Protein AF-A0AAD5BX86-F1 (afdb_monomer_lite)

Secondary structure (DSSP, 8-state):
---EEEEE-TTT--EEEEEE-HHHHHHHHHTT-----EEEEEEETTTTEEEEEETT-S--EEE------SPPSS-HIIIII---------

InterPro domains:
  IPR007788 Glutaminyl-peptide cyclotransferase [PF05096] (2-65)
  IPR007788 Glutaminyl-peptide cyclotransferase [PTHR31270] (2-72)

Organism: Ambrosia artemisiifolia (NCBI:txid4212)

Sequence (90 aa):
MSDCIVRISPSDGTVTGWVLLNELSKGLIRDGYIIDVLNGIAWDADNDRIFVTGKLWPKLYEIKLHPRKKPLPHPIERMCLQGPANPRVM

pLDDT: mean 90.12, std 15.1, range [39.0, 98.62]

Radius of gyration: 14.79 Å; chains: 1; bounding box: 38×36×31 Å

Structure (mmCIF, N/CA/C/O backbone):
data_AF-A0AAD5BX86-F1
#
_entry.id   AF-A0AAD5BX86-F1
#
loop_
_atom_site.group_PDB
_atom_site.id
_atom_site.type_symbol
_atom_site.label_atom_id
_atom_site.label_alt_id
_atom_site.label_comp_id
_atom_site.label_asym_id
_atom_site.label_entity_id
_atom_site.label_seq_id
_atom_site.pdbx_PDB_ins_code
_atom_site.Cartn_x
_atom_site.Cartn_y
_atom_site.Cartn_z
_atom_site.occupancy
_atom_site.B_iso_or_equiv
_atom_site.auth_seq_id
_atom_site.auth_comp_id
_atom_site.auth_asym_id
_atom_site.auth_atom_id
_atom_site.pdbx_PDB_model_num
ATOM 1 N N . MET A 1 1 ? 11.832 7.609 -1.144 1.00 58.66 1 MET A N 1
ATOM 2 C CA . MET A 1 1 ? 10.431 7.382 -1.551 1.00 58.66 1 MET A CA 1
ATOM 3 C C . MET A 1 1 ? 9.811 6.463 -0.518 1.00 58.66 1 MET A C 1
ATOM 5 O O . MET A 1 1 ? 10.474 5.505 -0.135 1.00 58.66 1 MET A O 1
ATOM 9 N N . SER A 1 2 ? 8.633 6.800 0.001 1.00 79.44 2 SER A N 1
ATOM 10 C CA . SER A 1 2 ? 7.908 5.961 0.954 1.00 79.44 2 SER A CA 1
ATOM 11 C C . SER A 1 2 ? 6.868 5.124 0.211 1.00 79.44 2 SER A C 1
ATOM 13 O O . SER A 1 2 ? 6.065 5.656 -0.546 1.00 79.44 2 SER A O 1
ATOM 15 N N . ASP A 1 3 ? 6.871 3.813 0.441 1.00 92.44 3 ASP A N 1
ATOM 16 C CA . ASP A 1 3 ? 5.851 2.897 -0.083 1.00 92.44 3 ASP A CA 1
ATOM 17 C C . ASP A 1 3 ? 4.834 2.592 1.020 1.00 92.44 3 ASP A C 1
ATOM 19 O O . ASP A 1 3 ? 4.692 1.454 1.483 1.00 92.44 3 ASP A O 1
ATOM 23 N N . CYS A 1 4 ? 4.187 3.651 1.506 1.00 95.25 4 CYS A N 1
ATOM 24 C CA . CYS A 1 4 ? 3.189 3.576 2.563 1.00 95.25 4 CYS A CA 1
ATOM 25 C C . CYS A 1 4 ? 1.818 4.003 2.042 1.00 95.25 4 CYS A C 1
ATOM 27 O O . CYS A 1 4 ? 1.698 5.003 1.340 1.00 95.25 4 CYS A O 1
ATOM 29 N N . ILE A 1 5 ? 0.777 3.288 2.463 1.00 95.94 5 ILE A N 1
ATOM 30 C CA . ILE A 1 5 ? -0.619 3.700 2.304 1.00 95.94 5 ILE A CA 1
ATOM 31 C C . ILE A 1 5 ? -1.167 4.025 3.691 1.00 95.94 5 ILE A C 1
ATOM 33 O O . ILE A 1 5 ? -0.954 3.276 4.647 1.00 95.94 5 ILE A O 1
ATOM 37 N N . VAL A 1 6 ? -1.887 5.135 3.801 1.00 96.31 6 VAL A N 1
ATOM 38 C CA . VAL A 1 6 ? -2.563 5.542 5.032 1.00 96.31 6 VAL A CA 1
ATOM 39 C C . VAL A 1 6 ? -4.038 5.149 4.971 1.00 96.31 6 VAL A C 1
ATOM 41 O O . VAL A 1 6 ? -4.702 5.335 3.954 1.00 96.31 6 VAL A O 1
ATOM 44 N N . ARG A 1 7 ? -4.558 4.583 6.061 1.00 97.31 7 ARG A N 1
ATOM 45 C CA . ARG A 1 7 ? -5.993 4.344 6.246 1.00 97.31 7 ARG A CA 1
ATOM 46 C C . ARG A 1 7 ? -6.567 5.519 7.018 1.00 97.31 7 ARG A C 1
ATOM 48 O O . ARG A 1 7 ? -6.156 5.768 8.150 1.00 97.31 7 ARG A O 1
ATOM 55 N N . ILE A 1 8 ? -7.510 6.224 6.410 1.00 98.12 8 ILE A N 1
ATOM 56 C CA . ILE A 1 8 ? -8.124 7.424 6.978 1.00 98.12 8 ILE A 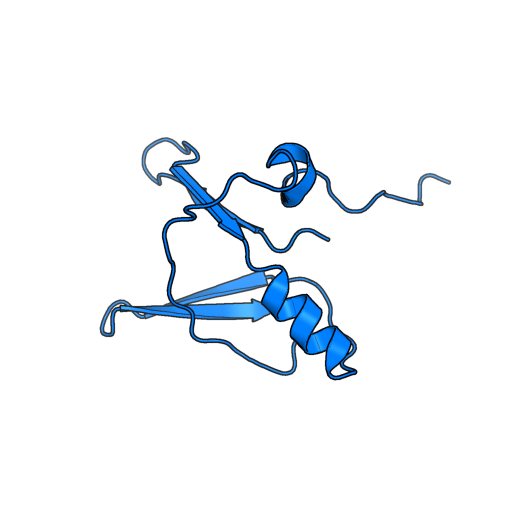CA 1
ATOM 57 C C . ILE A 1 8 ? -9.606 7.147 7.198 1.00 98.12 8 ILE A C 1
ATOM 59 O O . ILE A 1 8 ? -10.274 6.575 6.338 1.00 98.12 8 ILE A O 1
ATOM 63 N N . SER A 1 9 ? -10.098 7.526 8.370 1.00 98.06 9 SER A N 1
ATOM 64 C CA . SER A 1 9 ? -11.520 7.530 8.677 1.00 98.06 9 SER A CA 1
ATOM 65 C C . SER A 1 9 ? -12.225 8.600 7.831 1.00 98.06 9 SER A C 1
ATOM 67 O O . SER A 1 9 ? -11.856 9.774 7.912 1.00 98.06 9 SER A O 1
ATOM 69 N N . PRO A 1 10 ? -13.233 8.238 7.016 1.00 97.62 10 PRO A N 1
ATOM 70 C CA . PRO A 1 10 ? -13.919 9.208 6.167 1.00 97.62 10 PRO A CA 1
ATOM 71 C C . PRO A 1 10 ? -14.805 10.183 6.956 1.00 97.62 10 PRO A C 1
ATOM 73 O O . PRO A 1 10 ? -15.178 11.217 6.413 1.00 97.62 10 PRO A O 1
ATOM 76 N N . SER A 1 11 ? -15.159 9.880 8.212 1.00 98.31 11 SER A N 1
ATOM 77 C CA . SER A 1 11 ? -16.057 10.723 9.011 1.00 98.31 11 SER A CA 1
ATOM 78 C C . SER A 1 11 ? -15.372 11.938 9.634 1.00 98.31 11 SER A C 1
ATOM 80 O O . SER A 1 11 ? -16.019 12.960 9.834 1.00 98.31 11 SER A O 1
ATOM 82 N N . ASP A 1 12 ? -14.088 11.824 9.974 1.00 98.06 12 ASP A N 1
ATOM 83 C CA . ASP A 1 12 ? -13.362 12.818 10.777 1.00 98.06 12 ASP A CA 1
ATOM 84 C C . ASP A 1 12 ? -11.913 13.059 10.319 1.00 98.06 12 ASP A C 1
ATOM 86 O O . ASP A 1 12 ? -11.231 13.921 10.866 1.00 98.06 12 ASP A O 1
ATOM 90 N N . GLY A 1 13 ? -11.421 12.319 9.320 1.00 97.31 13 GLY A N 1
ATOM 91 C CA . GLY A 1 13 ? -10.049 12.452 8.832 1.00 97.31 13 GLY A CA 1
ATOM 92 C C . GLY A 1 13 ? -8.993 11.819 9.742 1.00 97.31 13 GLY A C 1
ATOM 93 O O . GLY A 1 13 ? -7.799 11.936 9.458 1.00 97.31 13 GLY A O 1
ATOM 94 N N . THR A 1 14 ? -9.391 11.117 10.809 1.00 98.00 14 THR A N 1
ATOM 95 C CA . THR A 1 14 ? -8.440 10.465 11.715 1.00 98.00 14 THR A CA 1
ATOM 96 C C . THR A 1 14 ? -7.679 9.358 10.985 1.00 98.00 14 THR A C 1
ATOM 98 O O . THR A 1 14 ? -8.265 8.507 10.309 1.00 98.00 14 THR A O 1
ATOM 101 N N . VAL A 1 15 ? -6.353 9.322 11.142 1.00 96.81 15 VAL A N 1
ATOM 102 C CA . VAL A 1 15 ? -5.535 8.202 10.659 1.00 96.81 15 VAL A CA 1
ATOM 103 C C . VAL A 1 15 ? -5.793 6.978 11.537 1.00 96.81 15 VAL A C 1
ATOM 105 O O . VAL A 1 15 ? -5.476 6.968 12.722 1.00 96.81 15 VAL A O 1
ATOM 108 N N . THR A 1 16 ? -6.343 5.922 10.941 1.00 96.62 16 THR A N 1
ATOM 109 C CA . THR A 1 16 ? -6.703 4.669 11.628 1.00 96.62 16 THR A CA 1
ATOM 110 C C . THR A 1 16 ? -5.654 3.572 11.457 1.00 96.62 16 THR A C 1
ATOM 112 O O . THR A 1 16 ? -5.691 2.556 12.150 1.00 96.62 16 THR A O 1
ATOM 115 N N . GLY A 1 17 ? -4.697 3.753 10.544 1.00 95.31 17 GLY A N 1
ATOM 116 C CA . GLY A 1 17 ? -3.589 2.822 10.385 1.00 95.31 17 GLY A CA 1
ATOM 117 C C . GLY A 1 17 ? -2.694 3.115 9.190 1.00 95.31 17 GLY A C 1
ATOM 118 O O . GLY A 1 17 ? -2.992 3.955 8.343 1.00 95.31 17 GLY A O 1
ATOM 119 N N . TRP A 1 18 ? -1.603 2.359 9.119 1.00 95.88 18 TRP A N 1
ATOM 120 C CA . TRP A 1 18 ? -0.607 2.425 8.055 1.00 95.88 18 TRP A CA 1
ATOM 121 C C . TRP A 1 18 ? -0.400 1.042 7.448 1.00 95.88 18 TRP A C 1
ATOM 123 O O . TRP A 1 18 ? -0.296 0.044 8.165 1.00 95.88 18 TRP A O 1
ATOM 133 N N . VAL A 1 19 ? -0.318 0.988 6.126 1.00 96.00 19 VAL A N 1
ATOM 134 C CA . VAL A 1 19 ? 0.008 -0.207 5.349 1.00 96.00 19 VAL A CA 1
ATOM 135 C C . VAL A 1 19 ? 1.376 0.014 4.714 1.00 96.00 19 VAL A C 1
ATOM 137 O O . VAL A 1 19 ? 1.599 1.020 4.045 1.00 96.00 19 VAL A O 1
ATOM 140 N N . LEU A 1 20 ? 2.297 -0.921 4.943 1.00 95.06 20 LEU A N 1
ATOM 141 C CA . LEU A 1 20 ? 3.679 -0.849 4.468 1.00 95.06 20 LEU A CA 1
ATOM 142 C C . LEU A 1 20 ? 3.863 -1.815 3.295 1.00 95.06 20 LEU A C 1
ATOM 144 O O . LEU A 1 20 ? 3.682 -3.020 3.473 1.00 95.06 20 LEU A O 1
ATOM 148 N N . LEU A 1 21 ? 4.230 -1.300 2.120 1.00 96.00 21 LEU A N 1
ATOM 149 C CA . LEU A 1 21 ? 4.339 -2.066 0.868 1.00 96.00 21 LEU A CA 1
ATOM 150 C C . LEU A 1 21 ? 5.735 -2.000 0.234 1.00 96.00 21 LEU A C 1
ATOM 152 O O . LEU A 1 21 ? 5.923 -2.395 -0.915 1.00 96.00 21 LEU A O 1
ATOM 156 N N . ASN A 1 22 ? 6.736 -1.569 1.000 1.00 92.06 22 ASN A N 1
ATOM 157 C CA . ASN A 1 22 ? 8.115 -1.378 0.545 1.00 92.06 22 ASN A CA 1
ATOM 158 C C . ASN A 1 22 ? 8.793 -2.638 -0.019 1.00 92.06 22 ASN A C 1
ATOM 160 O O . ASN A 1 22 ? 9.854 -2.540 -0.619 1.00 92.06 22 ASN A O 1
ATOM 164 N N . GLU A 1 23 ? 8.256 -3.834 0.218 1.00 93.88 23 GLU A N 1
ATOM 165 C CA . GLU A 1 23 ? 8.821 -5.065 -0.347 1.00 93.88 23 GLU A CA 1
ATOM 166 C C . GLU A 1 23 ? 8.412 -5.286 -1.812 1.00 93.88 23 GLU A C 1
ATOM 168 O O . GLU A 1 23 ? 9.140 -5.954 -2.543 1.00 93.88 23 GLU A O 1
ATOM 173 N N . LEU A 1 24 ? 7.307 -4.686 -2.274 1.00 96.44 24 LEU A N 1
ATOM 174 C CA . LEU A 1 24 ? 6.875 -4.796 -3.671 1.00 96.44 24 LEU A CA 1
ATOM 175 C C . LEU A 1 24 ? 7.828 -4.037 -4.605 1.00 96.44 24 LEU A C 1
ATOM 177 O O . LEU A 1 24 ? 8.366 -4.619 -5.546 1.00 96.44 24 LEU A O 1
ATOM 181 N N . SER A 1 25 ? 8.101 -2.766 -4.298 1.00 94.75 25 SER A N 1
ATOM 182 C CA . SER A 1 25 ? 9.030 -1.917 -5.057 1.00 94.75 25 SER A CA 1
ATOM 183 C C . SER A 1 25 ? 10.460 -2.466 -5.029 1.00 94.75 25 SER A C 1
ATOM 185 O O . SER A 1 25 ? 11.094 -2.591 -6.074 1.00 94.75 25 SER A O 1
ATOM 187 N N . LYS A 1 26 ? 10.956 -2.893 -3.856 1.00 95.38 26 LYS A N 1
ATOM 188 C CA . LYS A 1 26 ? 12.262 -3.563 -3.724 1.00 95.38 26 LYS A CA 1
ATOM 189 C C . LYS A 1 26 ? 12.344 -4.831 -4.564 1.00 95.38 26 LYS A C 1
ATOM 191 O O . LYS A 1 26 ? 13.392 -5.094 -5.146 1.00 95.38 26 LYS A O 1
ATOM 196 N N . GLY A 1 27 ? 11.264 -5.613 -4.620 1.00 97.06 27 GLY A N 1
ATOM 197 C CA . GLY A 1 27 ? 11.176 -6.794 -5.473 1.00 97.06 27 GLY A CA 1
ATOM 198 C C . GLY A 1 27 ? 11.355 -6.442 -6.948 1.00 97.06 27 GLY A C 1
ATOM 199 O O . GLY A 1 27 ? 12.197 -7.033 -7.610 1.00 97.06 27 GLY A O 1
ATOM 200 N N . LEU A 1 28 ? 10.640 -5.425 -7.435 1.00 96.81 28 LEU A N 1
ATOM 201 C CA . LEU A 1 28 ? 10.755 -4.944 -8.816 1.00 96.81 28 LEU A CA 1
ATOM 202 C C . LEU A 1 28 ? 12.157 -4.411 -9.149 1.00 96.81 28 LEU A C 1
ATOM 204 O O . LEU A 1 28 ? 12.705 -4.745 -10.196 1.00 96.81 28 LEU A O 1
ATOM 208 N N . ILE A 1 29 ? 12.760 -3.630 -8.251 1.00 96.31 29 ILE A N 1
ATOM 209 C CA .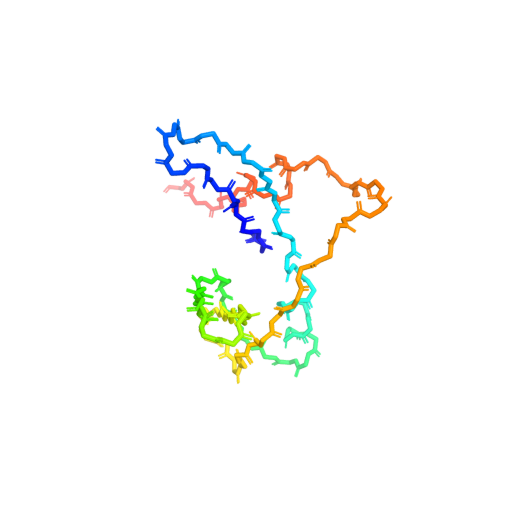 ILE A 1 29 ? 14.129 -3.118 -8.430 1.00 96.31 29 ILE A CA 1
ATOM 210 C C . ILE A 1 29 ? 15.130 -4.277 -8.479 1.00 96.31 29 ILE A C 1
ATOM 212 O O . ILE A 1 29 ? 16.016 -4.297 -9.330 1.00 96.31 29 ILE A O 1
ATOM 216 N N . ARG A 1 30 ? 14.979 -5.268 -7.591 1.00 97.44 30 ARG A N 1
ATOM 217 C CA . ARG A 1 30 ? 15.825 -6.470 -7.571 1.00 97.44 30 ARG A CA 1
ATOM 218 C C . ARG A 1 30 ? 15.680 -7.301 -8.848 1.00 97.44 30 ARG A C 1
ATOM 220 O O . ARG A 1 30 ? 16.666 -7.880 -9.288 1.00 97.44 30 ARG A O 1
ATOM 227 N N . ASP A 1 31 ? 14.492 -7.321 -9.444 1.00 97.69 31 ASP A N 1
ATOM 228 C CA . ASP A 1 31 ? 14.224 -7.966 -10.734 1.00 97.69 31 ASP A CA 1
ATOM 229 C C . ASP A 1 31 ? 14.785 -7.161 -11.935 1.00 97.69 31 ASP A C 1
ATOM 231 O O . ASP A 1 31 ? 14.653 -7.595 -13.077 1.00 97.69 31 ASP A O 1
ATOM 235 N N . GLY A 1 32 ? 15.420 -6.003 -11.705 1.00 97.50 32 GLY A N 1
ATOM 236 C CA . GLY A 1 32 ? 16.086 -5.197 -12.735 1.00 97.50 32 GLY A CA 1
ATOM 237 C C . GLY A 1 32 ? 15.203 -4.145 -13.408 1.00 97.50 32 GLY A C 1
ATOM 238 O O . GLY A 1 32 ? 15.616 -3.550 -14.404 1.00 97.50 32 GLY A O 1
ATOM 239 N N . TYR A 1 33 ? 14.000 -3.890 -12.890 1.00 97.75 33 TYR A N 1
ATOM 240 C CA . TYR A 1 33 ? 13.105 -2.888 -13.464 1.00 97.75 33 TYR A CA 1
ATOM 241 C C . TYR A 1 33 ? 13.441 -1.472 -12.991 1.00 97.75 33 TYR A C 1
ATOM 243 O O . TYR A 1 33 ? 13.664 -1.226 -11.804 1.00 97.75 33 TYR A O 1
ATOM 251 N N . ILE A 1 34 ? 13.390 -0.520 -13.925 1.00 96.56 34 ILE A N 1
ATOM 252 C CA . ILE A 1 34 ? 13.355 0.910 -13.613 1.00 96.56 34 ILE A CA 1
ATOM 253 C C . ILE A 1 34 ? 11.896 1.276 -13.351 1.00 96.56 34 ILE A C 1
ATOM 255 O O . ILE A 1 34 ? 11.064 1.201 -14.252 1.00 96.56 34 ILE A O 1
ATOM 259 N N . ILE A 1 35 ? 11.597 1.651 -12.112 1.00 95.31 35 ILE A N 1
ATOM 260 C CA . ILE A 1 35 ? 10.252 1.999 -11.651 1.00 95.31 35 ILE A CA 1
ATOM 261 C C . ILE A 1 35 ? 10.256 3.378 -10.994 1.00 95.31 35 ILE A C 1
ATOM 263 O O . ILE A 1 35 ? 11.301 3.875 -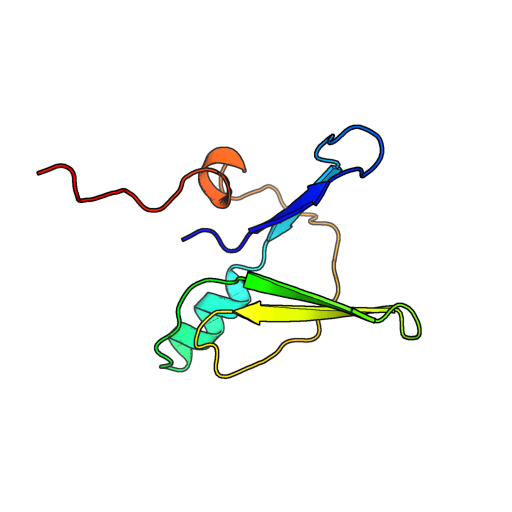10.576 1.00 95.31 35 ILE A O 1
ATOM 267 N N . ASP A 1 36 ? 9.076 3.970 -10.866 1.00 94.56 36 ASP A N 1
ATOM 268 C CA . ASP A 1 36 ? 8.837 5.165 -10.062 1.00 94.56 36 ASP A CA 1
ATOM 269 C C . ASP A 1 36 ? 7.935 4.782 -8.859 1.00 94.56 36 ASP A C 1
ATOM 271 O O . ASP A 1 36 ? 7.855 3.613 -8.461 1.00 94.56 36 ASP A O 1
ATOM 275 N N . VAL A 1 37 ? 7.298 5.753 -8.214 1.00 93.94 37 VAL A N 1
ATOM 276 C CA . VAL A 1 37 ? 6.572 5.589 -6.945 1.00 93.94 37 VAL A CA 1
ATOM 277 C C . VAL A 1 37 ? 5.336 4.689 -7.016 1.00 93.94 37 VAL A C 1
ATOM 279 O O . VAL A 1 37 ? 4.632 4.635 -8.028 1.00 93.94 37 VAL A O 1
ATOM 282 N N . LEU A 1 38 ? 4.998 4.071 -5.879 1.00 95.75 38 LEU A N 1
ATOM 283 C CA . LEU A 1 38 ? 3.658 3.543 -5.608 1.00 95.75 38 LEU A CA 1
ATOM 284 C C . LEU A 1 38 ? 2.605 4.659 -5.734 1.00 95.75 38 LEU A C 1
ATOM 286 O O . LEU A 1 38 ? 2.833 5.776 -5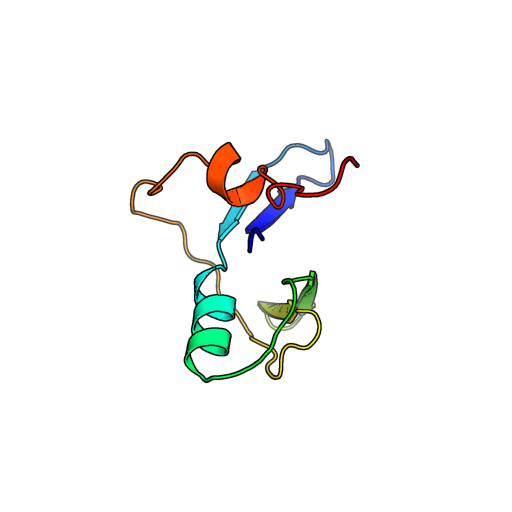.271 1.00 95.75 38 LEU A O 1
ATOM 290 N N . ASN A 1 39 ? 1.453 4.377 -6.355 1.00 94.44 39 ASN A N 1
ATOM 291 C CA . ASN A 1 39 ? 0.391 5.387 -6.514 1.00 94.44 39 ASN A CA 1
ATOM 292 C C . ASN A 1 39 ? -1.016 4.805 -6.743 1.00 94.44 39 ASN A C 1
ATOM 294 O O . ASN A 1 39 ? -1.997 5.368 -6.272 1.00 94.44 39 ASN A O 1
ATOM 298 N N . GLY A 1 40 ? -1.142 3.710 -7.494 1.00 96.88 40 GLY A N 1
ATOM 299 C CA . GLY A 1 40 ? -2.449 3.151 -7.846 1.00 96.88 40 GLY A CA 1
ATOM 300 C C . GLY A 1 40 ? -2.976 2.224 -6.757 1.00 96.88 40 GLY A C 1
ATOM 301 O O . GLY A 1 40 ? -2.276 1.284 -6.384 1.00 96.88 40 GLY A O 1
ATOM 302 N N . ILE A 1 41 ? -4.202 2.465 -6.281 1.00 98.31 41 ILE A N 1
ATOM 303 C CA . ILE A 1 41 ? -4.927 1.607 -5.333 1.00 98.31 41 ILE A CA 1
ATOM 304 C C . ILE A 1 41 ? -6.352 1.430 -5.858 1.00 98.31 41 ILE A C 1
ATOM 306 O O . ILE A 1 41 ? -7.016 2.419 -6.166 1.00 98.31 41 ILE A O 1
ATOM 310 N N . ALA A 1 42 ? -6.826 0.191 -5.941 1.00 98.44 42 ALA A N 1
ATOM 311 C CA . ALA A 1 42 ? -8.204 -0.126 -6.297 1.00 98.44 42 ALA A CA 1
ATOM 312 C C . ALA A 1 42 ? -8.788 -1.160 -5.331 1.00 98.44 42 ALA A C 1
ATOM 314 O O . ALA A 1 42 ? -8.078 -2.039 -4.837 1.00 98.44 42 ALA A O 1
ATOM 315 N N . TRP A 1 43 ? -10.089 -1.040 -5.076 1.00 98.12 43 TRP A N 1
ATOM 316 C CA . TRP A 1 43 ? -10.861 -1.963 -4.254 1.00 98.12 43 TRP A CA 1
ATOM 317 C C . TRP A 1 43 ? -11.942 -2.625 -5.101 1.00 98.12 43 TRP A C 1
ATOM 319 O O . TRP A 1 43 ? -12.743 -1.936 -5.729 1.00 98.12 43 TRP A O 1
ATOM 329 N N . ASP A 1 44 ? -11.954 -3.950 -5.102 1.00 98.25 44 ASP A N 1
ATOM 330 C CA . ASP A 1 44 ? -13.010 -4.785 -5.662 1.00 98.25 44 ASP A CA 1
ATOM 331 C C . ASP A 1 44 ? -13.861 -5.307 -4.501 1.00 98.25 44 ASP A C 1
ATOM 333 O O . ASP A 1 44 ? -13.480 -6.249 -3.802 1.00 98.25 44 ASP A O 1
ATOM 337 N N . ALA A 1 45 ? -14.991 -4.636 -4.274 1.00 97.50 45 ALA A N 1
ATOM 338 C CA . ALA A 1 45 ? -15.886 -4.918 -3.157 1.00 97.50 45 ALA A CA 1
ATOM 339 C C . ALA A 1 45 ? -16.610 -6.261 -3.296 1.00 97.50 45 ALA A C 1
ATOM 341 O O . ALA A 1 45 ? -16.880 -6.903 -2.283 1.00 97.50 45 ALA A O 1
ATOM 342 N N . ASP A 1 46 ? -16.891 -6.690 -4.526 1.00 98.06 46 ASP A N 1
ATOM 343 C CA . ASP A 1 46 ? -17.662 -7.906 -4.786 1.00 98.06 46 ASP A CA 1
ATOM 344 C C . ASP A 1 46 ? -16.861 -9.164 -4.425 1.00 98.06 46 ASP A C 1
ATOM 346 O O . ASP A 1 46 ? -17.434 -10.174 -4.019 1.00 98.06 46 ASP A O 1
ATOM 350 N N . ASN A 1 47 ? -15.529 -9.093 -4.539 1.00 97.69 47 ASN A N 1
ATOM 351 C CA . ASN A 1 47 ? -14.633 -10.226 -4.297 1.00 97.69 47 ASN A CA 1
ATOM 352 C C . ASN A 1 47 ? -13.685 -10.034 -3.099 1.00 97.69 47 ASN A C 1
ATOM 354 O O . ASN A 1 47 ? -12.836 -10.894 -2.869 1.00 97.69 47 ASN A O 1
ATOM 358 N N . ASP A 1 48 ? -13.806 -8.936 -2.347 1.00 96.06 48 ASP A N 1
ATOM 359 C CA . ASP A 1 48 ? -12.947 -8.605 -1.197 1.00 96.06 48 ASP A CA 1
ATOM 360 C C . ASP A 1 48 ? -11.446 -8.483 -1.570 1.00 96.06 48 ASP A C 1
ATOM 362 O O . ASP A 1 48 ? -10.563 -8.964 -0.854 1.00 96.06 48 ASP A O 1
ATOM 366 N N . ARG A 1 49 ? -11.126 -7.851 -2.716 1.00 98.38 49 ARG A N 1
ATOM 367 C CA . ARG A 1 49 ? -9.746 -7.773 -3.251 1.00 98.38 49 ARG A CA 1
ATOM 368 C C . ARG A 1 49 ? -9.203 -6.352 -3.334 1.00 98.38 49 ARG A C 1
ATOM 370 O O . ARG A 1 49 ? -9.834 -5.453 -3.885 1.00 98.38 49 ARG A O 1
ATOM 377 N N . ILE A 1 50 ? -7.972 -6.166 -2.855 1.00 98.38 50 ILE A N 1
ATOM 378 C CA . ILE A 1 50 ? -7.224 -4.910 -2.991 1.00 98.38 50 ILE A CA 1
ATOM 379 C C . ILE A 1 50 ? -6.176 -5.082 -4.083 1.00 98.38 50 ILE A C 1
ATOM 381 O O . ILE A 1 50 ? -5.352 -5.994 -4.010 1.00 98.38 50 ILE A O 1
ATOM 385 N N . PHE A 1 51 ? -6.146 -4.155 -5.035 1.00 98.62 51 PHE A N 1
ATOM 386 C CA . PHE A 1 51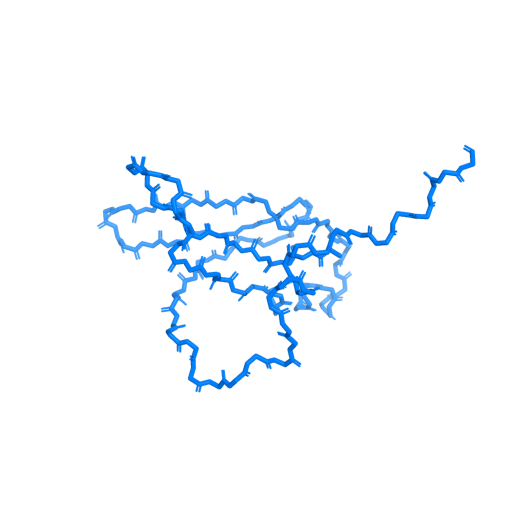 ? -5.103 -4.081 -6.049 1.00 98.62 51 PHE A CA 1
ATOM 387 C C . PHE A 1 51 ? -4.224 -2.854 -5.845 1.00 98.62 51 PHE A C 1
ATOM 389 O O . PHE A 1 51 ? -4.722 -1.763 -5.563 1.00 98.62 51 PHE A O 1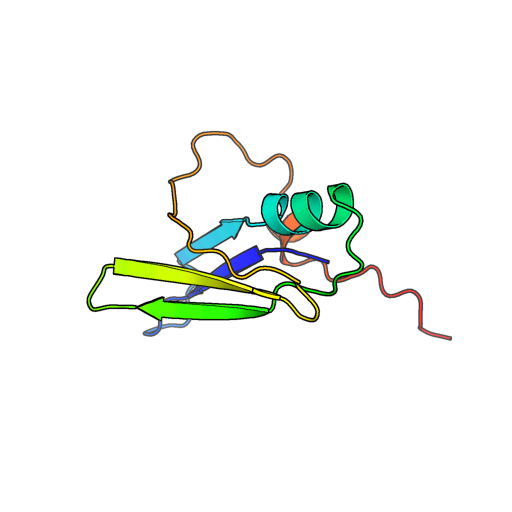
ATOM 396 N N . VAL A 1 52 ? -2.914 -3.025 -6.017 1.00 98.50 52 VAL A N 1
ATOM 397 C CA . VAL A 1 52 ? -1.931 -1.942 -5.942 1.00 98.50 52 VAL A CA 1
ATOM 398 C C . VAL A 1 52 ? -0.951 -1.979 -7.111 1.00 98.50 52 VAL A C 1
ATOM 400 O O . VAL A 1 52 ? -0.581 -3.039 -7.623 1.00 98.50 52 VAL A O 1
ATOM 403 N N . THR A 1 53 ? -0.509 -0.797 -7.529 1.00 98.25 53 THR A N 1
ATOM 404 C CA . THR A 1 53 ? 0.540 -0.610 -8.537 1.00 98.25 53 THR A CA 1
ATOM 405 C C . THR A 1 53 ? 1.234 0.748 -8.350 1.00 98.25 53 THR A C 1
ATOM 407 O O . THR A 1 53 ? 0.956 1.497 -7.405 1.00 98.25 53 THR A O 1
ATOM 410 N N . GLY A 1 54 ? 2.141 1.093 -9.256 1.00 97.19 54 GLY A N 1
ATOM 411 C CA . GLY A 1 54 ? 2.892 2.338 -9.229 1.00 97.19 54 GLY A CA 1
ATOM 412 C C . GLY A 1 54 ? 3.184 2.885 -10.619 1.00 97.19 54 GLY A C 1
ATOM 413 O O . GLY A 1 54 ? 2.889 2.274 -11.647 1.00 97.19 54 GLY A O 1
ATOM 414 N N . LYS A 1 55 ? 3.763 4.080 -10.646 1.00 96.69 55 LYS A N 1
ATOM 415 C CA . LYS A 1 55 ? 4.189 4.739 -11.877 1.00 96.69 55 LYS A CA 1
ATOM 416 C C . LYS A 1 55 ? 5.324 3.933 -12.506 1.00 96.69 55 LYS A C 1
ATOM 418 O O . LYS A 1 55 ? 6.311 3.630 -11.843 1.00 96.69 55 LYS A O 1
ATOM 423 N N . LEU A 1 56 ? 5.169 3.579 -13.782 1.00 96.94 56 LEU A N 1
ATOM 424 C CA . LEU A 1 56 ? 6.115 2.743 -14.535 1.00 96.94 56 LEU A CA 1
ATOM 425 C C . LEU A 1 56 ? 6.335 1.338 -13.946 1.00 96.94 56 LEU A C 1
ATOM 427 O O . LEU A 1 56 ? 7.312 0.673 -14.282 1.00 96.94 56 LEU A O 1
ATOM 431 N N . TRP A 1 57 ? 5.443 0.856 -13.076 1.00 97.56 57 TRP A N 1
ATOM 432 C CA . TRP A 1 57 ? 5.546 -0.516 -12.591 1.00 97.56 57 TRP A CA 1
ATOM 433 C C . TRP A 1 57 ? 5.159 -1.488 -13.715 1.00 97.56 57 TRP A C 1
ATOM 435 O O . TRP A 1 57 ? 4.107 -1.321 -14.330 1.00 97.56 57 TRP A O 1
ATOM 445 N N . PRO A 1 58 ? 5.947 -2.547 -13.959 1.00 97.94 58 PRO A N 1
ATOM 446 C CA . PRO A 1 58 ? 5.629 -3.565 -14.964 1.00 97.94 58 PRO A CA 1
ATOM 447 C C . PRO A 1 58 ? 4.600 -4.592 -14.463 1.00 97.94 58 PRO A C 1
ATOM 449 O O . PRO A 1 58 ? 4.254 -5.523 -15.185 1.00 97.94 58 PRO A O 1
ATOM 452 N N . LYS A 1 59 ? 4.164 -4.480 -13.200 1.00 97.62 59 LYS A N 1
ATOM 453 C CA . LYS A 1 59 ? 3.277 -5.432 -12.526 1.00 97.62 59 LYS A CA 1
ATOM 454 C C . LYS A 1 59 ? 2.162 -4.695 -11.774 1.00 97.62 59 LYS A C 1
ATOM 456 O O . LYS A 1 59 ? 2.363 -3.607 -11.226 1.00 97.62 59 LYS A O 1
ATOM 461 N N . LEU A 1 60 ? 1.003 -5.342 -11.711 1.00 98.00 60 LEU A N 1
ATOM 462 C CA . LEU A 1 60 ? -0.111 -5.021 -10.822 1.00 98.00 60 LEU A CA 1
ATOM 463 C C . LEU A 1 60 ? -0.246 -6.165 -9.815 1.00 98.00 60 LEU A C 1
ATOM 465 O O . LEU A 1 60 ? -0.156 -7.332 -10.195 1.00 98.00 60 LEU A O 1
ATOM 469 N N . TYR A 1 61 ? -0.425 -5.832 -8.539 1.00 98.50 61 TYR A N 1
ATOM 470 C CA . TYR A 1 61 ? -0.495 -6.807 -7.454 1.00 98.50 61 TYR A CA 1
ATOM 471 C C . TYR A 1 61 ? -1.889 -6.826 -6.846 1.00 98.50 61 TYR A C 1
ATOM 473 O O . TYR A 1 61 ? -2.386 -5.782 -6.439 1.00 98.50 61 TYR A O 1
ATOM 481 N N . GLU A 1 62 ? -2.474 -8.010 -6.709 1.00 98.44 62 GLU A N 1
ATOM 482 C CA . GLU A 1 62 ? -3.490 -8.260 -5.687 1.00 98.44 62 GLU A CA 1
ATOM 483 C C . GLU A 1 62 ? -2.781 -8.451 -4.338 1.00 98.44 62 GLU A C 1
ATOM 485 O O . GLU A 1 62 ? -1.780 -9.169 -4.264 1.00 98.44 62 GLU A O 1
ATOM 490 N N . ILE A 1 63 ? -3.256 -7.800 -3.274 1.00 97.88 63 ILE A N 1
ATOM 491 C CA . ILE A 1 63 ? -2.648 -7.886 -1.941 1.00 97.88 63 ILE A CA 1
ATOM 492 C C . ILE A 1 63 ? -3.672 -8.251 -0.871 1.00 97.88 63 ILE A C 1
ATOM 494 O O . ILE A 1 63 ? -4.833 -7.853 -0.923 1.00 97.88 63 ILE A O 1
ATOM 498 N N . LYS A 1 64 ? -3.195 -8.940 0.170 1.00 97.19 64 LYS A N 1
ATOM 499 C CA . LYS A 1 64 ? -3.943 -9.184 1.404 1.00 97.19 64 LYS A CA 1
ATOM 500 C C . LYS A 1 64 ? -3.230 -8.541 2.584 1.00 97.19 64 LYS A C 1
ATOM 502 O O . LYS A 1 64 ? -2.024 -8.709 2.767 1.00 97.19 64 LYS A O 1
ATOM 507 N N . LEU A 1 65 ? -3.976 -7.785 3.384 1.00 95.62 65 LEU A N 1
ATOM 508 C CA . LEU A 1 65 ? -3.426 -7.094 4.545 1.00 95.62 65 LEU A CA 1
ATOM 509 C C . LEU A 1 65 ? -3.372 -8.030 5.749 1.00 95.62 65 LEU A C 1
ATOM 511 O O . LEU A 1 65 ? -4.331 -8.736 6.057 1.00 95.62 65 LEU A O 1
ATOM 515 N N . HIS A 1 66 ? -2.257 -7.983 6.472 1.00 94.94 66 HIS A N 1
ATOM 516 C CA . HIS A 1 66 ? -2.075 -8.726 7.710 1.00 94.94 66 HIS A CA 1
ATOM 517 C C . HIS A 1 66 ? -1.677 -7.780 8.843 1.00 94.94 66 HIS A C 1
ATOM 519 O O . HIS A 1 66 ? -0.806 -6.927 8.644 1.00 94.94 66 HIS A O 1
ATOM 525 N N . PRO A 1 67 ? -2.252 -7.941 10.050 1.00 94.56 67 PRO A N 1
ATOM 526 C CA . PRO A 1 67 ? -1.792 -7.217 11.222 1.00 94.56 67 PRO A CA 1
ATOM 527 C C . PRO A 1 67 ? -0.305 -7.467 11.458 1.00 94.56 67 PRO A C 1
ATOM 529 O O . PRO A 1 67 ? 0.172 -8.607 11.492 1.00 94.56 67 PRO A O 1
ATOM 532 N N . ARG A 1 68 ? 0.444 -6.382 11.632 1.00 90.56 68 ARG A N 1
ATOM 533 C CA . ARG A 1 68 ? 1.879 -6.461 11.861 1.00 90.56 68 ARG A CA 1
ATOM 534 C C . ARG A 1 68 ? 2.135 -6.886 13.307 1.00 90.56 68 ARG A C 1
ATOM 536 O O . ARG A 1 68 ? 1.784 -6.170 14.233 1.00 90.56 68 ARG A O 1
ATOM 543 N N . LYS A 1 69 ? 2.756 -8.054 13.492 1.00 92.94 69 LYS A N 1
ATOM 544 C CA . LYS A 1 69 ? 3.056 -8.615 14.826 1.00 92.94 69 LYS A CA 1
ATOM 545 C C . LYS A 1 69 ? 4.399 -8.162 15.403 1.00 92.94 69 LYS A C 1
ATOM 547 O O . LYS A 1 69 ? 4.606 -8.222 16.606 1.00 92.94 69 LYS A O 1
ATOM 552 N N . LYS A 1 70 ? 5.337 -7.766 14.539 1.00 90.56 70 LYS A N 1
ATOM 553 C CA . LYS A 1 70 ? 6.691 -7.359 14.938 1.00 90.56 70 LYS A CA 1
ATOM 554 C C . LYS A 1 70 ? 6.755 -5.845 15.175 1.00 90.56 70 LYS A C 1
ATOM 556 O O . LYS A 1 70 ? 6.039 -5.124 14.483 1.00 90.56 70 LYS A O 1
ATOM 561 N N . PRO A 1 71 ? 7.637 -5.344 16.057 1.00 90.44 71 PRO A N 1
ATOM 562 C CA . PRO A 1 71 ? 7.905 -3.910 16.199 1.00 90.44 71 PRO A CA 1
ATOM 563 C C . PRO A 1 71 ? 8.405 -3.286 14.896 1.00 90.44 71 PRO A C 1
ATOM 565 O O . PRO A 1 71 ? 8.995 -3.973 14.059 1.00 90.44 71 PRO A O 1
ATOM 568 N N . LEU A 1 72 ? 8.102 -2.007 14.657 1.00 88.12 72 LEU A N 1
ATOM 569 C CA . LEU A 1 72 ? 8.591 -1.289 13.471 1.00 88.12 72 LEU A CA 1
ATOM 570 C C . LEU A 1 72 ? 10.113 -1.140 13.535 1.00 88.12 72 LEU A C 1
ATOM 572 O O . LEU A 1 72 ? 10.637 -0.902 14.619 1.00 88.12 72 LEU A O 1
ATOM 576 N N . PRO A 1 73 ? 10.829 -1.281 12.403 1.00 86.69 73 PRO A N 1
ATOM 577 C CA . PRO A 1 73 ? 12.274 -1.079 12.398 1.00 86.69 73 PRO A CA 1
ATOM 578 C C . PRO A 1 73 ? 12.641 0.389 12.657 1.00 86.69 73 PRO A C 1
ATOM 580 O O . PRO A 1 73 ? 13.723 0.666 13.157 1.00 86.69 73 PRO A O 1
ATOM 583 N N . HIS A 1 74 ? 11.744 1.322 12.321 1.00 89.19 74 HIS A N 1
ATOM 584 C CA . HIS A 1 74 ? 11.883 2.758 12.541 1.00 89.19 74 HIS A CA 1
ATOM 585 C C . HIS A 1 74 ? 10.504 3.379 12.825 1.00 89.19 74 HIS A C 1
ATOM 587 O O . HIS A 1 74 ? 9.493 2.774 12.464 1.00 89.19 74 HIS A O 1
ATOM 593 N N . PRO A 1 75 ? 10.434 4.578 13.430 1.00 91.25 75 PRO A N 1
ATOM 594 C CA . PRO A 1 75 ? 9.174 5.303 13.597 1.00 91.25 75 PRO A CA 1
ATOM 595 C C . PRO A 1 75 ? 8.448 5.531 12.263 1.00 91.25 75 PRO A C 1
ATOM 597 O O . PRO A 1 75 ? 9.095 5.702 11.222 1.00 91.25 75 PRO A O 1
ATOM 600 N N . ILE A 1 76 ? 7.111 5.552 12.286 1.00 89.81 76 ILE A N 1
ATOM 601 C CA . ILE A 1 76 ? 6.286 5.730 11.077 1.00 89.81 76 ILE A CA 1
ATOM 602 C C . ILE A 1 76 ? 6.576 7.059 10.394 1.00 89.81 76 ILE A C 1
ATOM 604 O O . ILE A 1 76 ? 6.611 7.123 9.170 1.00 89.81 76 ILE A O 1
ATOM 608 N N . GLU A 1 77 ? 6.862 8.099 11.163 1.00 89.31 77 GLU A N 1
ATOM 609 C CA . GLU A 1 77 ? 7.206 9.424 10.667 1.00 89.31 77 GLU A CA 1
ATOM 610 C C . GLU A 1 77 ? 8.422 9.337 9.743 1.00 89.31 77 GLU A C 1
ATOM 612 O O . GLU A 1 77 ? 8.413 9.869 8.635 1.00 89.31 77 GLU A O 1
ATOM 617 N N . ARG A 1 78 ? 9.441 8.571 10.148 1.00 88.25 78 ARG A N 1
ATOM 618 C CA . ARG A 1 78 ? 10.653 8.356 9.351 1.00 88.25 78 ARG A CA 1
ATOM 619 C C . ARG A 1 78 ? 10.404 7.478 8.128 1.00 88.25 78 ARG A C 1
ATOM 621 O O . ARG A 1 78 ? 11.058 7.658 7.109 1.00 88.25 78 ARG A O 1
ATOM 628 N N . MET A 1 79 ? 9.498 6.511 8.231 1.00 87.75 79 MET A N 1
ATOM 629 C CA . MET A 1 79 ? 9.238 5.556 7.150 1.00 87.75 79 MET A CA 1
ATOM 630 C C . MET A 1 79 ? 8.278 6.093 6.084 1.00 87.75 79 MET A C 1
ATOM 632 O O . MET A 1 79 ? 8.439 5.772 4.909 1.00 87.75 79 MET A O 1
ATOM 636 N N . CYS A 1 80 ? 7.279 6.874 6.492 1.00 89.56 80 CYS A N 1
ATOM 637 C CA . CYS A 1 80 ? 6.123 7.211 5.667 1.00 89.56 80 CYS A CA 1
ATOM 638 C C . CYS A 1 80 ? 5.912 8.714 5.470 1.00 89.56 80 CYS A C 1
ATOM 640 O O . CYS A 1 80 ? 5.345 9.092 4.447 1.00 89.56 80 CYS A O 1
ATOM 642 N N . LEU A 1 81 ? 6.364 9.563 6.402 1.00 84.44 81 LEU A N 1
ATOM 643 C CA . LEU A 1 81 ? 6.148 11.017 6.345 1.00 84.44 81 LEU A CA 1
ATOM 644 C C . LEU A 1 81 ? 7.387 11.800 5.897 1.00 84.44 81 LEU A C 1
ATOM 646 O O . LEU A 1 81 ? 7.269 12.944 5.465 1.00 84.44 81 LEU A O 1
ATOM 650 N N . GLN A 1 82 ? 8.574 11.198 5.958 1.00 68.75 82 GLN A N 1
ATOM 651 C CA . GLN A 1 82 ? 9.770 11.796 5.378 1.00 68.75 82 GLN A CA 1
ATOM 652 C C . GLN A 1 82 ? 9.744 11.594 3.859 1.00 68.75 82 GLN A C 1
ATOM 654 O O . GLN A 1 82 ? 9.949 10.491 3.348 1.00 68.75 82 GLN A O 1
ATOM 659 N N . GLY A 1 83 ? 9.452 12.681 3.136 1.00 54.91 83 GLY A N 1
ATOM 660 C CA . GLY A 1 83 ? 9.581 12.752 1.681 1.00 54.91 83 GLY A CA 1
ATOM 661 C C . GLY A 1 83 ? 11.017 12.462 1.214 1.00 54.91 83 GLY A C 1
ATOM 662 O O . GLY A 1 83 ? 11.914 12.265 2.039 1.00 54.91 83 GLY A O 1
ATOM 663 N N . PRO A 1 84 ? 11.284 12.406 -0.105 1.00 49.22 84 PRO A N 1
ATOM 664 C CA . PRO A 1 84 ? 12.664 12.339 -0.575 1.00 49.22 84 PRO A CA 1
ATOM 665 C C . PRO A 1 84 ? 13.464 13.476 0.074 1.00 49.22 84 PRO A C 1
ATOM 667 O O . PRO A 1 84 ? 12.967 14.598 0.162 1.00 49.22 84 PRO A O 1
ATOM 670 N N . ALA A 1 85 ? 14.686 13.188 0.537 1.00 49.38 85 ALA A N 1
ATOM 671 C CA . ALA A 1 85 ? 15.653 14.236 0.832 1.00 49.38 85 ALA A CA 1
ATOM 672 C C . ALA A 1 85 ? 15.721 15.115 -0.417 1.00 49.38 85 ALA A C 1
ATOM 674 O O . ALA A 1 85 ? 16.192 14.645 -1.445 1.00 49.38 85 ALA A O 1
ATOM 675 N N . ASN A 1 86 ? 15.139 16.312 -0.367 1.00 40.38 86 ASN A N 1
ATOM 676 C CA . ASN A 1 86 ? 15.077 17.222 -1.498 1.00 40.38 86 ASN A CA 1
ATOM 677 C C . ASN A 1 86 ? 16.491 17.770 -1.735 1.00 40.38 86 ASN A C 1
ATOM 679 O O . ASN A 1 86 ? 16.929 18.611 -0.948 1.00 40.38 86 ASN A O 1
ATOM 683 N N . PRO A 1 87 ? 17.236 17.347 -2.771 1.00 44.81 87 PRO A N 1
ATOM 684 C CA . PRO A 1 87 ? 18.517 17.937 -3.088 1.00 44.81 87 PRO A CA 1
ATOM 685 C C . PRO A 1 87 ? 18.269 18.932 -4.219 1.00 44.81 87 PRO A C 1
ATOM 687 O O . PRO A 1 87 ? 18.660 18.663 -5.349 1.00 44.81 87 PRO A O 1
ATOM 690 N N . ARG A 1 88 ? 17.510 20.003 -3.956 1.00 46.19 88 ARG A N 1
ATOM 691 C CA . ARG A 1 88 ? 17.341 21.155 -4.861 1.00 46.19 88 ARG A CA 1
ATOM 692 C C . ARG A 1 88 ? 16.567 22.275 -4.165 1.00 46.19 88 ARG A C 1
ATOM 694 O O . ARG A 1 88 ? 15.370 22.464 -4.353 1.00 46.19 88 ARG A O 1
ATOM 701 N N . VAL A 1 89 ? 17.312 23.032 -3.370 1.00 42.59 89 VAL A N 1
ATOM 702 C CA . VAL A 1 89 ? 17.249 24.493 -3.422 1.00 42.59 89 VAL A CA 1
ATOM 703 C C . VAL A 1 89 ? 18.665 24.927 -3.801 1.00 42.59 89 VAL A C 1
ATOM 705 O O . VAL A 1 89 ? 19.568 24.899 -2.969 1.00 42.59 89 VAL A O 1
ATOM 708 N N . MET A 1 90 ? 18.868 25.176 -5.094 1.00 39.00 90 MET A N 1
ATOM 709 C CA . MET A 1 90 ? 19.830 26.157 -5.596 1.00 39.00 90 MET A CA 1
ATOM 710 C C . MET A 1 90 ? 18.998 27.253 -6.242 1.00 39.00 90 MET A C 1
ATOM 712 O O . MET A 1 90 ? 18.023 26.873 -6.934 1.00 39.00 90 MET A O 1
#

Foldseek 3Di:
DAQKDFDADPVPRDTPDIDGDVVVVVVCVVVVDDFDHKDDWDADPVVRWIWTDGGRGPDIDTDDDDPDPDDDPDDCCVRPVDDPPDPDDD